Protein AF-A0A164GS88-F1 (afdb_monomer)

Organism: NCBI:txid35525

Structure (mmCIF, N/CA/C/O backbone):
data_AF-A0A164GS88-F1
#
_entry.id   AF-A0A164GS88-F1
#
loop_
_atom_site.group_PDB
_atom_site.id
_atom_site.type_symbol
_atom_site.label_atom_id
_atom_site.label_alt_id
_atom_site.label_comp_id
_atom_site.label_asym_id
_atom_site.label_entity_id
_atom_site.label_seq_id
_atom_site.pdbx_PDB_ins_code
_atom_site.Cartn_x
_atom_site.Cartn_y
_atom_site.Cartn_z
_atom_site.occupancy
_atom_site.B_iso_or_equiv
_atom_site.auth_seq_id
_atom_site.auth_comp_id
_atom_site.auth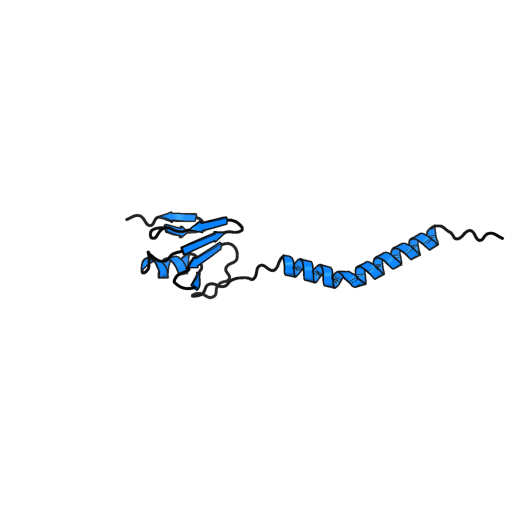_asym_id
_atom_site.auth_atom_id
_atom_site.pdbx_PDB_model_num
ATOM 1 N N . PRO A 1 1 ? -46.029 7.450 58.468 1.00 39.81 1 PRO A N 1
ATOM 2 C CA . PRO A 1 1 ? -44.741 6.725 58.409 1.00 39.81 1 PRO A CA 1
ATOM 3 C C . PRO A 1 1 ? -44.179 6.814 56.986 1.00 39.81 1 PRO A C 1
ATOM 5 O O . PRO A 1 1 ? -44.471 5.971 56.148 1.00 39.81 1 PRO A O 1
ATOM 8 N N . GLU A 1 2 ? -43.463 7.900 56.695 1.00 47.28 2 GLU A N 1
ATOM 9 C CA . GLU A 1 2 ? -42.730 8.045 55.436 1.00 47.28 2 GLU A CA 1
ATOM 10 C C . GLU A 1 2 ? -41.300 7.556 55.663 1.00 47.28 2 GLU A C 1
ATOM 12 O O . GLU A 1 2 ? -40.538 8.139 56.434 1.00 47.28 2 GLU A O 1
ATOM 17 N N . GLU A 1 3 ? -40.966 6.426 55.044 1.00 49.44 3 GLU A N 1
ATOM 18 C CA . GLU A 1 3 ? -39.612 5.883 55.031 1.00 49.44 3 GLU A CA 1
ATOM 19 C C . GLU A 1 3 ? -38.689 6.823 54.250 1.00 49.44 3 GLU A C 1
ATOM 21 O O . GLU A 1 3 ? -38.751 6.918 53.022 1.00 49.44 3 GLU A O 1
ATOM 26 N N . SER A 1 4 ? -37.784 7.493 54.960 1.00 56.34 4 SER A N 1
ATOM 27 C CA . SER A 1 4 ? -36.670 8.227 54.369 1.00 56.34 4 SER A CA 1
ATOM 28 C C . SER A 1 4 ? -35.647 7.241 53.789 1.00 56.34 4 SER A C 1
ATOM 30 O O . SER A 1 4 ? -34.631 6.901 54.398 1.00 56.34 4 SER A O 1
ATOM 32 N N . LYS A 1 5 ? -35.907 6.744 52.574 1.00 58.06 5 LYS A N 1
ATOM 33 C CA . LYS A 1 5 ? -34.922 5.966 51.812 1.00 58.06 5 LYS A CA 1
ATOM 34 C C . LYS A 1 5 ? -33.693 6.841 51.561 1.00 58.06 5 LYS A C 1
ATOM 36 O O . LYS A 1 5 ? -33.733 7.803 50.799 1.00 58.06 5 LYS A O 1
ATOM 41 N N . SER A 1 6 ? -32.604 6.533 52.265 1.00 59.12 6 SER A N 1
ATOM 42 C CA . SER A 1 6 ? -31.392 7.352 52.268 1.00 59.12 6 SER A CA 1
ATOM 43 C C . SER A 1 6 ? -30.775 7.450 50.867 1.00 59.12 6 SER A C 1
ATOM 45 O O . SER A 1 6 ? -30.586 6.438 50.185 1.00 59.12 6 SER A O 1
ATOM 47 N N . ALA A 1 7 ? -30.406 8.667 50.456 1.00 61.69 7 ALA A N 1
ATOM 48 C CA . ALA A 1 7 ? -29.792 8.970 49.158 1.00 61.69 7 ALA A CA 1
ATOM 49 C C . ALA A 1 7 ? -28.534 8.126 48.846 1.00 61.69 7 ALA A C 1
ATOM 51 O O . ALA A 1 7 ? -28.223 7.873 47.685 1.00 61.69 7 ALA A O 1
ATOM 52 N N . LYS A 1 8 ? -27.837 7.627 49.881 1.00 62.62 8 LYS A N 1
ATOM 53 C CA . LYS A 1 8 ? -26.716 6.682 49.742 1.00 62.62 8 LYS A CA 1
ATOM 54 C C . LYS A 1 8 ? -27.136 5.350 49.115 1.00 62.62 8 LYS A C 1
ATOM 56 O O . LYS A 1 8 ? -26.415 4.847 48.261 1.00 62.62 8 LYS A O 1
ATOM 61 N N . SER A 1 9 ? -28.286 4.795 49.509 1.00 66.12 9 SER A N 1
ATOM 62 C CA . SER A 1 9 ? -28.768 3.508 48.980 1.00 66.12 9 SER A CA 1
ATOM 63 C C . SER A 1 9 ? -29.086 3.583 47.485 1.00 66.12 9 SER A C 1
ATOM 65 O O . SER A 1 9 ? -28.772 2.662 46.731 1.00 66.12 9 SER A O 1
ATOM 67 N N . ASP A 1 10 ? -29.620 4.721 47.042 1.00 81.75 10 ASP A N 1
ATOM 68 C CA . ASP A 1 10 ? -29.963 4.944 45.642 1.00 81.75 10 ASP A CA 1
ATOM 69 C C . ASP A 1 10 ? -28.703 5.177 44.790 1.00 81.75 10 ASP A C 1
ATOM 71 O O . ASP A 1 10 ? -28.628 4.723 43.650 1.00 81.75 10 ASP A O 1
ATOM 75 N N . TRP A 1 11 ? -27.657 5.783 45.366 1.00 82.50 11 TRP A N 1
ATOM 76 C CA . TRP A 1 11 ? -26.368 5.951 44.691 1.00 82.50 11 TRP A CA 1
ATOM 77 C C . TRP A 1 11 ? -25.610 4.634 44.509 1.00 82.50 11 TRP A C 1
ATOM 79 O O . TRP A 1 11 ? -25.108 4.346 43.420 1.00 82.50 11 TRP A O 1
ATOM 89 N N . THR A 1 12 ? -25.581 3.785 45.539 1.00 89.31 12 THR A N 1
ATOM 90 C CA . THR A 1 12 ? -24.980 2.446 45.441 1.00 89.31 12 THR A CA 1
ATOM 91 C C . THR A 1 12 ? -25.708 1.580 44.415 1.00 89.31 12 THR A C 1
ATOM 93 O O . THR A 1 12 ? -25.061 0.881 43.635 1.00 89.31 12 THR A O 1
ATOM 96 N N . ARG A 1 13 ? -27.045 1.658 44.361 1.00 89.69 13 ARG A N 1
ATOM 97 C CA . ARG A 1 13 ? -27.846 0.944 43.361 1.00 89.69 13 ARG A CA 1
ATOM 98 C C . ARG A 1 13 ? -27.495 1.378 41.938 1.00 89.69 13 ARG A C 1
ATOM 100 O O . ARG A 1 13 ? -27.123 0.529 41.134 1.00 89.69 13 ARG A O 1
ATOM 107 N N . ARG A 1 14 ? -27.518 2.685 41.658 1.00 88.12 14 ARG A N 1
ATOM 108 C CA . ARG A 1 14 ? -27.174 3.237 40.334 1.00 88.12 14 ARG A CA 1
ATOM 109 C C . ARG A 1 14 ? -25.753 2.879 39.905 1.00 88.12 14 ARG A C 1
ATOM 111 O O . ARG A 1 14 ? -25.521 2.537 38.753 1.00 88.12 14 ARG A O 1
ATOM 118 N N . THR A 1 15 ? -24.804 2.906 40.839 1.00 91.00 15 THR A N 1
ATOM 119 C CA . THR A 1 15 ? -23.407 2.540 40.547 1.00 91.00 15 THR A CA 1
ATOM 120 C C . THR A 1 15 ? -23.283 1.066 40.150 1.00 91.00 15 THR A C 1
ATOM 122 O O . THR A 1 15 ? -22.546 0.739 39.224 1.00 91.00 15 THR A O 1
ATOM 125 N N . ASN A 1 16 ? -24.030 0.174 40.810 1.00 92.44 16 ASN A N 1
ATOM 126 C CA . ASN A 1 16 ? -24.061 -1.246 40.452 1.00 92.44 16 ASN A CA 1
ATOM 127 C C . ASN A 1 16 ? -24.733 -1.501 39.098 1.00 92.44 16 ASN A C 1
ATOM 129 O O . ASN A 1 16 ? -24.281 -2.374 38.361 1.00 92.44 16 ASN A O 1
ATOM 133 N N . GLU A 1 17 ? -25.793 -0.759 38.773 1.00 92.19 17 GLU A N 1
ATOM 134 C CA . GLU A 1 17 ? -26.451 -0.817 37.460 1.00 92.19 17 GLU A CA 1
ATOM 135 C C . GLU A 1 17 ? -25.462 -0.417 36.352 1.00 92.19 17 GLU A C 1
ATOM 137 O O . GLU A 1 17 ? -25.211 -1.212 35.452 1.00 92.19 17 GLU A O 1
ATOM 142 N N . ILE A 1 18 ? -24.764 0.714 36.508 1.00 91.00 18 ILE A N 1
ATOM 143 C CA . ILE A 1 18 ? -23.725 1.163 35.563 1.00 91.00 18 ILE A CA 1
ATOM 144 C C . ILE A 1 18 ? -22.615 0.117 35.391 1.00 91.00 18 ILE A C 1
ATOM 146 O O . ILE A 1 18 ? -22.171 -0.140 34.274 1.00 91.00 18 ILE A O 1
ATOM 150 N N . TYR A 1 19 ? -22.150 -0.500 36.482 1.00 94.31 19 TYR A N 1
ATOM 151 C CA . TYR A 1 19 ? -21.108 -1.527 36.403 1.00 94.31 19 TYR A CA 1
ATOM 152 C C . TYR A 1 19 ? -21.564 -2.765 35.631 1.00 94.31 19 TYR A C 1
ATOM 154 O O . TYR A 1 19 ? -20.773 -3.333 34.879 1.00 94.31 19 TYR A O 1
ATOM 162 N N . LYS A 1 20 ? -22.821 -3.186 35.813 1.00 94.19 20 LYS A N 1
ATOM 163 C CA . LYS A 1 20 ? -23.402 -4.312 35.074 1.00 94.19 20 LYS A CA 1
ATOM 164 C C . LYS A 1 20 ? -23.556 -3.983 33.596 1.00 94.19 20 LYS A C 1
ATOM 166 O O . LYS A 1 20 ? -23.146 -4.794 32.771 1.00 94.19 20 LYS A O 1
ATOM 171 N N . ASP A 1 21 ? -24.068 -2.799 33.280 1.00 92.62 21 ASP A N 1
ATOM 172 C CA . ASP A 1 21 ? -24.242 -2.348 31.900 1.00 92.62 21 ASP A CA 1
ATOM 173 C C . ASP A 1 21 ? -22.890 -2.257 31.188 1.00 92.62 21 ASP A C 1
ATOM 175 O O . ASP A 1 21 ? -22.719 -2.794 30.095 1.00 92.62 21 ASP A O 1
ATOM 179 N N . TRP A 1 22 ? -21.883 -1.666 31.841 1.00 92.62 22 TRP A N 1
ATOM 180 C CA . TRP A 1 22 ? -20.530 -1.606 31.296 1.00 92.62 22 TRP A CA 1
ATOM 181 C C . TRP A 1 22 ? -19.918 -2.997 31.118 1.00 92.62 22 TRP A C 1
ATOM 183 O O . TRP A 1 22 ? -19.340 -3.277 30.073 1.00 92.62 22 TRP A O 1
ATOM 193 N N . ALA A 1 23 ? -20.056 -3.890 32.102 1.00 94.12 23 ALA A N 1
ATOM 194 C CA . ALA A 1 23 ? -19.554 -5.258 31.994 1.00 94.12 23 ALA A CA 1
ATOM 195 C C . ALA A 1 23 ? -20.210 -6.033 30.838 1.00 94.12 23 ALA A C 1
ATOM 197 O O . ALA A 1 23 ? -19.529 -6.839 30.207 1.00 94.12 23 ALA A O 1
ATOM 198 N N . ALA A 1 24 ? -21.485 -5.762 30.541 1.00 94.31 24 ALA A N 1
ATOM 199 C CA . ALA A 1 24 ? -22.211 -6.386 29.440 1.00 94.31 24 ALA A CA 1
ATOM 200 C C . AL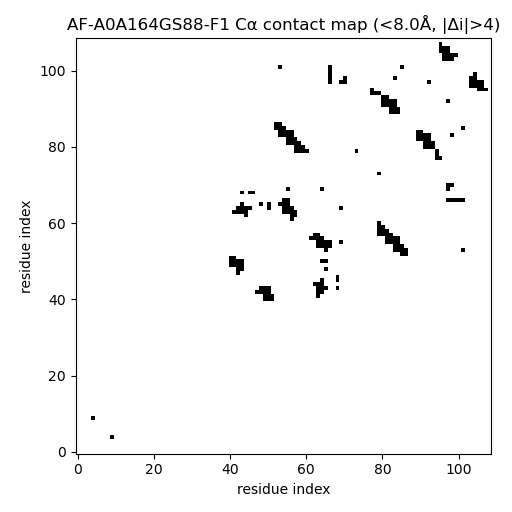A A 1 24 ? -21.714 -5.927 28.058 1.00 94.31 24 ALA A C 1
ATOM 202 O O . ALA A 1 24 ? -21.677 -6.740 27.144 1.00 94.31 24 ALA A O 1
ATOM 203 N N . VAL A 1 25 ? -21.299 -4.661 27.905 1.00 94.81 25 VAL A N 1
ATOM 204 C CA . VAL A 1 25 ? -20.904 -4.091 26.595 1.00 94.81 25 VAL A CA 1
ATOM 205 C C . VAL A 1 25 ? -19.395 -3.962 26.388 1.00 94.81 25 VAL A C 1
ATOM 207 O O . VAL A 1 25 ? -18.940 -3.668 25.284 1.00 94.81 25 VAL A O 1
ATOM 210 N N . LYS A 1 26 ? -18.587 -4.148 27.438 1.00 94.56 26 LYS A N 1
ATOM 211 C CA . LYS A 1 26 ? -17.136 -3.910 27.399 1.00 94.56 26 LYS A CA 1
ATOM 212 C C . LYS A 1 26 ? -16.428 -4.741 26.330 1.00 94.56 26 LYS A C 1
ATOM 214 O O . LYS A 1 26 ? -15.521 -4.220 25.684 1.00 94.56 26 LYS A O 1
ATOM 219 N N . GLN A 1 27 ? -16.799 -6.012 26.179 1.00 93.38 27 GLN A N 1
ATOM 220 C CA . GLN A 1 27 ? -16.169 -6.906 25.205 1.00 93.38 27 GLN A CA 1
ATOM 221 C C . GLN A 1 27 ? -16.488 -6.456 23.777 1.00 93.38 27 GLN A C 1
ATOM 223 O O . GLN A 1 27 ? -15.565 -6.216 23.005 1.00 93.38 27 GLN A O 1
ATOM 228 N N . ASP A 1 28 ? -17.767 -6.226 23.477 1.00 93.62 28 ASP A N 1
ATOM 229 C CA . ASP A 1 28 ? -18.230 -5.750 22.169 1.00 93.62 28 ASP A CA 1
ATOM 230 C C . ASP A 1 28 ? -17.596 -4.407 21.800 1.00 93.62 28 ASP A C 1
ATOM 232 O O . ASP A 1 28 ? -17.159 -4.200 20.669 1.00 93.62 28 ASP A O 1
ATOM 236 N N . PHE A 1 29 ? -17.485 -3.492 22.767 1.00 90.62 29 PHE A N 1
ATOM 237 C CA . PHE A 1 29 ? -16.797 -2.220 22.572 1.00 90.62 29 PHE A CA 1
ATOM 238 C C . PHE A 1 29 ? -15.312 -2.421 22.249 1.00 90.62 29 PHE A C 1
ATOM 240 O O . PHE A 1 29 ? -14.782 -1.761 21.355 1.00 90.62 29 PHE A O 1
ATOM 247 N N . LEU A 1 30 ? -14.630 -3.322 22.964 1.00 89.94 30 LEU A N 1
ATOM 248 C CA . LEU A 1 30 ? -13.215 -3.609 22.740 1.00 89.94 30 LEU A CA 1
ATOM 249 C C . LEU A 1 30 ? -12.991 -4.254 21.369 1.00 89.94 30 LEU A C 1
ATOM 251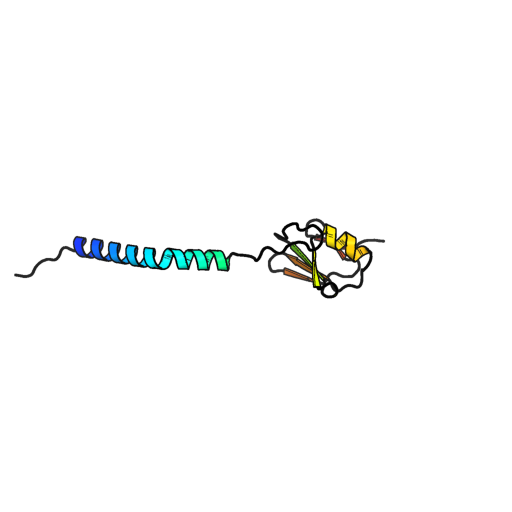 O O . LEU A 1 30 ? -12.070 -3.860 20.660 1.00 89.94 30 LEU A O 1
ATOM 255 N N . GLU A 1 31 ? -13.842 -5.199 20.978 1.00 88.31 31 GLU A N 1
ATOM 256 C CA . GLU A 1 31 ? -13.807 -5.833 19.662 1.00 88.31 31 GLU A CA 1
ATOM 257 C C . GLU A 1 31 ? -14.087 -4.823 18.557 1.00 88.31 31 GLU A C 1
ATOM 259 O O . GLU A 1 31 ? -13.281 -4.699 17.642 1.00 88.31 31 GLU A O 1
ATOM 264 N N . ALA A 1 32 ? -15.141 -4.014 18.677 1.00 85.94 32 ALA A N 1
ATOM 265 C CA . ALA A 1 32 ? -15.437 -2.954 17.719 1.00 85.94 32 ALA A CA 1
ATOM 266 C C . ALA A 1 32 ? -14.278 -1.952 17.604 1.00 85.94 32 ALA A C 1
ATOM 268 O O . ALA A 1 32 ? -13.896 -1.562 16.499 1.00 85.94 32 ALA A O 1
ATOM 269 N N . PHE A 1 33 ? -13.668 -1.565 18.728 1.00 84.31 33 PHE A N 1
ATOM 270 C CA . PHE A 1 33 ? -12.504 -0.686 18.739 1.00 84.31 33 PHE A CA 1
ATOM 271 C C . PHE A 1 33 ? -11.305 -1.334 18.039 1.00 84.31 33 PHE A C 1
ATOM 273 O O . PHE A 1 33 ? -10.720 -0.721 17.147 1.00 84.31 33 PHE A O 1
ATOM 280 N N . VAL A 1 34 ? -10.957 -2.574 18.384 1.00 80.38 34 VAL A N 1
ATOM 281 C CA . VAL A 1 34 ? -9.839 -3.299 17.765 1.00 80.38 34 VAL A CA 1
ATOM 282 C C . VAL A 1 34 ? -10.096 -3.530 16.278 1.00 80.38 34 VAL A C 1
ATOM 284 O O . VAL A 1 34 ? -9.210 -3.246 15.481 1.00 80.38 34 VAL A O 1
ATOM 287 N N . SER A 1 35 ? -11.296 -3.943 15.875 1.00 75.81 35 SER A N 1
ATOM 288 C CA . SER A 1 35 ? -11.684 -4.114 14.470 1.00 75.81 35 SER A CA 1
ATOM 289 C C . SER A 1 35 ? -11.680 -2.794 13.696 1.00 75.81 35 SER A C 1
ATOM 291 O O . SER A 1 35 ? -11.252 -2.758 12.546 1.00 75.81 35 SER A O 1
ATOM 293 N N . SER A 1 36 ? -12.070 -1.677 14.320 1.00 71.12 36 SER A N 1
ATOM 294 C CA . SER A 1 36 ? -11.955 -0.344 13.703 1.00 71.12 36 SER A CA 1
ATOM 295 C C . SER A 1 36 ? -10.500 0.090 13.489 1.00 71.12 36 SER A C 1
ATOM 297 O O . SER A 1 36 ? -10.214 0.946 12.651 1.00 71.12 36 SER A O 1
ATOM 299 N N . LYS A 1 37 ? -9.570 -0.488 14.260 1.00 65.00 37 LYS A N 1
ATOM 300 C CA . LYS A 1 37 ? -8.132 -0.204 14.221 1.00 65.00 37 LYS A CA 1
ATOM 301 C C . LYS A 1 37 ? -7.323 -1.295 13.535 1.00 65.00 37 LYS A C 1
ATOM 303 O O . LYS A 1 37 ? -6.135 -1.078 13.297 1.00 65.00 37 LYS A O 1
ATOM 308 N N . SER A 1 38 ? -7.921 -2.439 13.205 1.00 56.22 38 SER A N 1
ATOM 309 C CA . SER A 1 38 ? -7.260 -3.497 12.458 1.00 56.22 38 SER A CA 1
ATOM 310 C C . SER A 1 38 ? -7.132 -3.032 11.016 1.00 56.22 38 SER A C 1
ATOM 312 O O . SER A 1 38 ? -7.937 -3.361 10.146 1.00 56.22 38 SER A O 1
ATOM 314 N N . PHE A 1 39 ? -6.095 -2.238 10.761 1.00 56.50 39 PHE A N 1
ATOM 315 C CA . PHE A 1 39 ? -5.480 -2.175 9.452 1.00 56.50 39 PHE A CA 1
ATOM 316 C C . PHE A 1 39 ? -5.213 -3.625 9.060 1.00 56.50 39 PHE A C 1
ATOM 318 O O . PHE A 1 39 ? -4.426 -4.300 9.721 1.00 56.50 39 PHE A O 1
ATOM 325 N N . ALA A 1 40 ? -5.913 -4.138 8.049 1.00 63.25 40 ALA A N 1
ATOM 326 C CA . ALA A 1 40 ? -5.570 -5.426 7.475 1.00 63.25 40 ALA A CA 1
ATOM 327 C C . ALA A 1 40 ? -4.118 -5.317 6.998 1.00 63.25 40 ALA A C 1
ATOM 329 O O . ALA A 1 40 ? -3.850 -4.703 5.959 1.00 63.25 40 ALA A O 1
ATOM 330 N N . THR A 1 41 ? -3.181 -5.826 7.803 1.00 69.69 41 THR A N 1
ATOM 331 C CA . THR A 1 41 ? -1.754 -5.808 7.498 1.00 69.69 41 THR A CA 1
ATOM 332 C C . THR A 1 41 ? -1.594 -6.470 6.142 1.00 69.69 41 THR A C 1
ATOM 334 O O . THR A 1 41 ? -1.811 -7.672 5.991 1.00 69.69 41 THR A O 1
ATOM 337 N N . SER A 1 42 ? -1.305 -5.662 5.126 1.00 83.06 42 SER A N 1
ATOM 338 C CA . SER A 1 42 ? -1.019 -6.172 3.793 1.00 83.06 42 SER A CA 1
ATOM 339 C C . SER A 1 42 ? 0.408 -6.712 3.792 1.00 83.06 42 SER A C 1
ATOM 341 O O . SER A 1 42 ? 1.256 -6.238 4.544 1.00 83.06 42 SER A O 1
ATOM 343 N N . TRP A 1 43 ? 0.684 -7.699 2.950 1.00 91.38 43 TRP A N 1
ATOM 344 C CA . TRP A 1 43 ? 1.991 -8.347 2.873 1.00 91.38 43 TRP A CA 1
ATOM 345 C C . TRP A 1 43 ? 2.600 -8.119 1.496 1.00 91.38 43 TRP A C 1
ATOM 347 O O . TRP A 1 43 ? 1.879 -8.054 0.498 1.00 91.38 43 TRP A O 1
ATOM 357 N N . CYS A 1 44 ? 3.921 -7.967 1.439 1.00 95.31 44 CYS A N 1
ATOM 358 C CA . CYS A 1 44 ? 4.633 -7.877 0.172 1.00 95.31 44 CYS A CA 1
ATOM 359 C C . CYS A 1 44 ? 4.521 -9.209 -0.580 1.00 95.31 44 CYS A C 1
ATOM 361 O O . CYS A 1 44 ? 4.842 -10.255 -0.017 1.00 95.31 44 CYS A O 1
ATOM 363 N N . ALA A 1 45 ? 4.120 -9.163 -1.851 1.00 95.31 45 ALA A N 1
ATOM 364 C CA . ALA A 1 45 ? 3.932 -10.354 -2.676 1.00 95.31 45 ALA A CA 1
ATOM 365 C C . ALA A 1 45 ? 5.214 -11.189 -2.853 1.00 95.31 45 ALA A C 1
ATOM 367 O O . ALA A 1 45 ? 5.122 -12.408 -2.961 1.00 95.31 45 ALA A O 1
ATOM 368 N N . ASP A 1 46 ? 6.394 -10.555 -2.864 1.00 96.12 46 ASP A N 1
ATOM 369 C CA . ASP A 1 46 ? 7.648 -11.258 -3.170 1.00 96.12 46 ASP A CA 1
ATOM 370 C C . ASP A 1 46 ? 8.448 -11.624 -1.910 1.00 96.12 46 ASP A C 1
ATOM 372 O O . ASP A 1 46 ? 8.917 -12.750 -1.788 1.00 96.12 46 ASP A O 1
ATOM 376 N N . CYS A 1 47 ? 8.607 -10.700 -0.953 1.00 95.81 47 CYS A N 1
ATOM 377 C CA . CYS A 1 47 ? 9.413 -10.954 0.251 1.00 95.81 47 CYS A CA 1
ATOM 378 C C . CYS A 1 47 ? 8.603 -11.349 1.490 1.00 95.81 47 CYS A C 1
ATOM 380 O O . CYS A 1 47 ? 9.202 -11.607 2.531 1.00 95.81 47 CYS A O 1
ATOM 382 N N . GLN A 1 48 ? 7.267 -11.348 1.406 1.00 94.06 48 GLN A N 1
ATOM 383 C CA . GLN A 1 48 ? 6.360 -11.667 2.518 1.00 94.06 48 GLN A CA 1
ATOM 384 C C . GLN A 1 48 ? 6.615 -10.843 3.793 1.00 94.06 48 GLN A C 1
ATOM 386 O O . GLN A 1 48 ? 6.230 -11.239 4.887 1.00 94.06 48 GLN A O 1
ATOM 391 N N . ALA A 1 49 ? 7.247 -9.673 3.668 1.00 91.81 49 ALA A N 1
ATOM 392 C CA . ALA A 1 49 ? 7.372 -8.725 4.765 1.00 91.81 49 ALA A CA 1
ATOM 393 C C . ALA A 1 49 ? 6.062 -7.928 4.931 1.00 91.81 49 ALA A C 1
ATOM 395 O O . ALA A 1 49 ? 5.394 -7.633 3.929 1.00 91.81 49 ALA A O 1
ATOM 396 N N . PRO A 1 50 ? 5.691 -7.549 6.166 1.00 90.50 50 PRO A N 1
ATOM 397 C CA . PRO A 1 50 ? 4.495 -6.753 6.417 1.00 90.50 50 PRO A CA 1
ATOM 398 C C . PRO A 1 50 ? 4.634 -5.331 5.847 1.00 90.50 50 PRO A C 1
ATOM 400 O O . PRO A 1 50 ? 5.660 -4.668 6.007 1.00 90.50 50 PRO A O 1
ATOM 403 N N . LEU A 1 51 ? 3.574 -4.84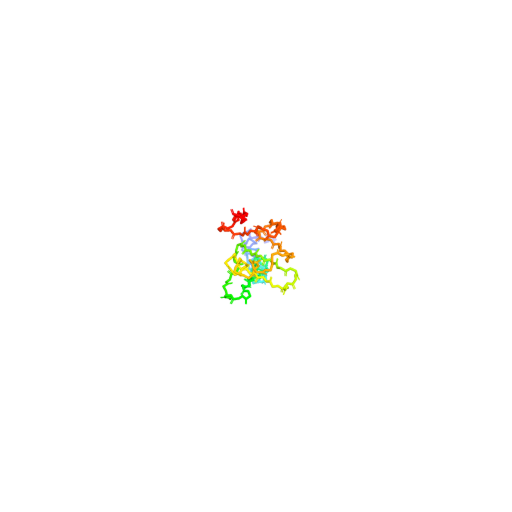5 5.201 1.00 89.75 51 LEU A N 1
ATOM 404 C CA . LEU A 1 51 ? 3.458 -3.506 4.620 1.00 89.75 51 LEU A CA 1
ATOM 405 C C . LEU A 1 51 ? 2.784 -2.574 5.633 1.00 89.75 51 LEU A C 1
ATOM 407 O O . LEU A 1 51 ? 1.568 -2.397 5.622 1.00 89.75 51 LEU A O 1
ATOM 411 N N . LEU A 1 52 ? 3.580 -2.036 6.560 1.00 79.44 52 LEU A N 1
ATOM 412 C CA . LEU A 1 52 ? 3.067 -1.351 7.754 1.00 79.44 52 LEU A CA 1
ATOM 413 C C . LEU A 1 52 ? 2.690 0.120 7.535 1.00 79.44 52 LEU A C 1
ATOM 415 O O . LEU A 1 52 ? 1.741 0.598 8.146 1.00 79.44 52 LEU A O 1
ATOM 419 N N . GLN A 1 53 ? 3.445 0.854 6.714 1.00 81.00 53 GLN A N 1
ATOM 420 C CA . GLN A 1 53 ? 3.266 2.309 6.558 1.00 81.00 53 GLN A CA 1
ATOM 421 C C . GLN A 1 53 ? 3.076 2.739 5.111 1.00 81.00 53 GLN A C 1
ATOM 423 O O . GLN A 1 53 ? 2.315 3.669 4.840 1.00 81.00 53 GLN A O 1
ATOM 428 N N . CYS A 1 54 ? 3.738 2.050 4.187 1.00 89.25 54 CYS A N 1
ATOM 429 C CA . CYS A 1 54 ? 3.663 2.360 2.778 1.00 89.25 54 CYS A CA 1
ATOM 430 C C . CYS A 1 54 ? 3.781 1.100 1.919 1.00 89.25 54 CYS A C 1
ATOM 432 O O . CYS A 1 54 ? 4.367 0.091 2.328 1.00 89.25 54 CYS A O 1
ATOM 434 N N . TYR A 1 55 ? 3.180 1.149 0.735 1.00 93.50 55 TYR A N 1
ATOM 435 C CA . TYR A 1 55 ? 3.263 0.081 -0.255 1.00 93.50 55 TYR A CA 1
ATOM 436 C C . TYR A 1 55 ? 3.002 0.603 -1.661 1.00 93.50 55 TYR A C 1
ATOM 438 O O . TYR A 1 55 ? 2.428 1.674 -1.852 1.00 93.50 55 TYR A O 1
ATOM 446 N N . ILE A 1 56 ? 3.409 -0.185 -2.652 1.00 95.56 56 ILE A N 1
ATOM 447 C CA . ILE A 1 56 ? 3.111 0.061 -4.055 1.00 95.56 56 ILE A CA 1
ATOM 448 C C . ILE A 1 56 ? 2.130 -1.013 -4.514 1.00 95.56 56 ILE A C 1
ATOM 450 O O . ILE A 1 56 ? 2.399 -2.205 -4.362 1.00 95.56 56 ILE A O 1
ATOM 454 N N . SER A 1 57 ? 0.985 -0.598 -5.049 1.00 95.50 57 SER A N 1
ATOM 455 C CA . SER A 1 57 ? 0.066 -1.471 -5.779 1.00 95.50 57 SER A CA 1
ATOM 456 C C . SER A 1 57 ? 0.331 -1.328 -7.268 1.00 95.50 57 SER A C 1
ATOM 458 O O . SER A 1 57 ? 0.504 -0.214 -7.759 1.00 95.50 57 SER A O 1
ATOM 460 N N . CYS A 1 58 ? 0.349 -2.441 -7.991 1.00 96.69 58 CYS A N 1
ATOM 461 C CA . CYS A 1 58 ? 0.414 -2.430 -9.444 1.00 96.69 58 CYS A CA 1
ATOM 462 C C . CYS A 1 58 ? -0.859 -3.037 -10.029 1.00 96.69 58 CYS A C 1
ATOM 464 O O . CYS A 1 58 ? -1.151 -4.208 -9.776 1.00 96.69 58 CYS A O 1
ATOM 466 N N . ASP A 1 59 ? -1.569 -2.270 -10.853 1.00 94.75 59 ASP A N 1
ATOM 467 C CA . ASP A 1 59 ? -2.846 -2.687 -11.442 1.00 94.75 59 ASP A CA 1
ATOM 468 C C . ASP A 1 59 ? -2.661 -3.799 -12.479 1.00 94.75 59 ASP A C 1
ATOM 470 O O . ASP A 1 59 ? -3.463 -4.731 -12.557 1.00 94.75 59 ASP A O 1
ATOM 474 N N . ASN A 1 60 ? -1.556 -3.754 -13.229 1.00 96.00 60 ASN A N 1
ATOM 475 C CA . ASN A 1 60 ? -1.206 -4.792 -14.197 1.00 96.00 60 ASN A CA 1
ATOM 476 C C . ASN A 1 60 ? -0.871 -6.122 -13.507 1.00 96.00 60 ASN A C 1
ATOM 478 O O . ASN A 1 60 ? -1.322 -7.175 -13.949 1.00 96.00 60 ASN A O 1
ATOM 482 N N . CYS A 1 61 ? -0.097 -6.088 -12.417 1.00 94.81 61 CYS A N 1
ATOM 483 C CA . CYS A 1 61 ? 0.282 -7.296 -11.682 1.00 94.81 61 CYS A CA 1
ATOM 484 C C . CYS A 1 61 ? -0.804 -7.785 -10.722 1.00 94.81 61 CYS A C 1
ATOM 486 O O . CYS A 1 61 ? -0.774 -8.949 -10.337 1.00 94.81 61 CYS A O 1
ATOM 488 N N . ARG A 1 62 ? -1.713 -6.901 -10.293 1.00 94.44 62 ARG A N 1
ATOM 489 C CA . ARG A 1 62 ? -2.663 -7.128 -9.191 1.00 94.44 62 ARG A CA 1
ATOM 490 C C . ARG A 1 62 ? -1.975 -7.543 -7.885 1.00 94.44 62 ARG A C 1
ATOM 492 O O . ARG A 1 62 ? -2.488 -8.368 -7.136 1.00 94.44 62 ARG A O 1
ATOM 499 N N . MET A 1 63 ? -0.798 -6.973 -7.623 1.00 94.50 63 MET A N 1
ATOM 500 C CA . MET A 1 63 ? 0.050 -7.305 -6.473 1.00 94.50 63 MET A CA 1
ATOM 501 C C . MET A 1 63 ? 0.465 -6.049 -5.710 1.00 94.50 63 MET A C 1
ATOM 503 O O . MET A 1 63 ? 0.666 -4.990 -6.310 1.00 94.50 63 MET A O 1
ATOM 507 N N . LYS A 1 64 ? 0.652 -6.201 -4.392 1.00 95.00 64 LYS A N 1
ATOM 508 C CA . LYS A 1 64 ? 1.223 -5.180 -3.505 1.00 95.00 64 LYS A CA 1
ATOM 509 C C . LYS A 1 64 ? 2.672 -5.522 -3.169 1.00 95.00 64 LYS A C 1
ATOM 511 O O . LYS A 1 64 ? 2.979 -6.668 -2.841 1.00 95.00 64 LYS A O 1
ATOM 516 N N . ARG A 1 65 ? 3.561 -4.534 -3.223 1.00 95.50 65 ARG A N 1
ATOM 517 C CA . ARG A 1 65 ? 4.999 -4.699 -2.979 1.00 95.50 65 ARG A CA 1
ATOM 518 C C . ARG A 1 65 ? 5.543 -3.626 -2.048 1.00 95.50 65 ARG A C 1
ATOM 520 O O . ARG A 1 65 ? 5.014 -2.516 -1.982 1.00 95.50 65 ARG A O 1
ATOM 527 N N . CYS A 1 66 ? 6.617 -3.964 -1.341 1.00 95.06 66 CYS A N 1
ATOM 528 C CA . CYS A 1 66 ? 7.459 -2.969 -0.685 1.00 95.06 66 CYS A CA 1
ATOM 529 C C . CYS A 1 66 ? 8.331 -2.244 -1.723 1.00 95.06 66 CYS A C 1
ATOM 531 O O . CYS A 1 66 ? 8.475 -2.713 -2.852 1.00 95.06 66 CYS A O 1
ATOM 533 N N . GLU A 1 67 ? 8.954 -1.135 -1.322 1.00 94.00 67 GLU A N 1
ATOM 534 C CA . GLU A 1 67 ? 9.805 -0.307 -2.192 1.00 94.00 67 GLU A CA 1
ATOM 535 C C . GLU A 1 67 ? 10.886 -1.117 -2.938 1.00 94.00 67 GLU A C 1
ATOM 537 O O . GLU A 1 67 ? 11.038 -0.989 -4.151 1.00 94.00 67 GLU A O 1
ATOM 542 N N . LYS A 1 68 ? 11.576 -2.027 -2.236 1.00 94.56 68 LYS A N 1
ATOM 543 C CA . LYS A 1 68 ? 12.700 -2.801 -2.786 1.00 94.56 68 LYS A CA 1
ATOM 544 C C . LYS A 1 68 ? 12.232 -3.794 -3.841 1.00 94.56 68 LYS A C 1
ATOM 546 O O . LYS A 1 68 ? 12.842 -3.919 -4.900 1.00 94.56 68 LYS A O 1
ATOM 551 N N . CYS A 1 69 ? 11.144 -4.500 -3.545 1.00 95.81 69 CYS A N 1
ATOM 552 C CA . CYS A 1 69 ? 10.578 -5.496 -4.445 1.00 95.81 69 CYS A CA 1
ATOM 553 C C . CYS A 1 69 ? 9.908 -4.841 -5.658 1.00 95.81 69 CYS A C 1
ATOM 555 O O . CYS A 1 69 ? 10.065 -5.332 -6.774 1.00 95.81 69 CYS A O 1
ATOM 557 N N . ASP A 1 70 ? 9.221 -3.708 -5.463 1.00 95.31 70 ASP A N 1
ATOM 558 C CA . ASP A 1 70 ? 8.672 -2.912 -6.562 1.00 95.31 70 ASP A CA 1
ATOM 559 C C . ASP A 1 70 ? 9.774 -2.460 -7.520 1.00 95.31 70 ASP A C 1
ATOM 561 O O . ASP A 1 70 ? 9.679 -2.701 -8.721 1.00 95.31 70 ASP A O 1
ATOM 565 N N . GLN A 1 71 ? 10.851 -1.879 -6.985 1.00 94.19 71 GLN A N 1
ATOM 566 C CA . GLN A 1 71 ? 11.965 -1.399 -7.792 1.00 94.19 71 GLN A CA 1
ATOM 567 C C . GLN A 1 71 ? 12.660 -2.531 -8.553 1.00 94.19 71 GLN A C 1
ATOM 569 O O . GLN A 1 71 ? 12.920 -2.390 -9.746 1.00 94.19 71 GLN A O 1
ATOM 574 N N . ALA A 1 72 ? 12.929 -3.664 -7.899 1.00 94.25 72 ALA A N 1
ATOM 575 C CA . ALA A 1 72 ? 13.566 -4.810 -8.545 1.00 94.25 72 ALA A CA 1
ATOM 576 C C . ALA A 1 72 ? 12.736 -5.354 -9.722 1.00 94.25 72 ALA A C 1
ATOM 578 O O . ALA A 1 72 ? 13.295 -5.682 -10.767 1.00 94.25 72 ALA A O 1
ATOM 579 N N . PHE A 1 73 ? 11.409 -5.417 -9.575 1.00 94.56 73 PHE A N 1
ATOM 580 C CA . PHE A 1 73 ? 10.518 -5.968 -10.595 1.00 94.56 73 PHE A CA 1
ATOM 581 C C . PHE A 1 73 ? 10.184 -4.961 -11.708 1.00 94.56 73 PHE A C 1
ATOM 583 O O . PHE A 1 73 ? 10.275 -5.278 -12.899 1.00 94.56 73 PHE A O 1
ATOM 590 N N . HIS A 1 74 ? 9.805 -3.735 -11.341 1.00 94.56 74 HIS A N 1
ATOM 591 C CA . HIS A 1 74 ? 9.307 -2.730 -12.283 1.00 94.56 74 HIS A CA 1
ATOM 592 C C . HIS A 1 74 ? 10.405 -1.927 -12.973 1.00 94.56 74 HIS A C 1
ATOM 594 O O . HIS A 1 74 ? 10.123 -1.270 -13.969 1.00 94.56 74 HIS A O 1
ATOM 600 N N . LYS A 1 75 ? 11.672 -2.068 -12.567 1.00 91.75 75 LYS A N 1
ATOM 601 C CA . LYS A 1 75 ? 12.795 -1.617 -13.400 1.00 91.75 75 LYS A CA 1
ATOM 602 C C . LYS A 1 75 ? 12.820 -2.318 -14.766 1.00 91.75 75 LYS A C 1
ATOM 604 O O . LYS A 1 75 ? 13.201 -1.700 -15.754 1.00 91.75 75 LYS A O 1
ATOM 609 N N . CYS A 1 76 ? 12.373 -3.574 -14.835 1.00 91.69 76 CYS A N 1
ATOM 610 C CA . CYS A 1 76 ? 12.241 -4.329 -16.087 1.00 91.69 76 CYS A CA 1
ATOM 611 C C . CYS A 1 76 ? 10.861 -4.170 -16.752 1.00 91.69 76 CYS A C 1
ATOM 613 O O . CYS A 1 76 ? 10.695 -4.551 -17.907 1.00 91.69 76 CYS A O 1
ATOM 615 N N . HIS A 1 77 ? 9.880 -3.604 -16.041 1.00 91.62 77 HIS A N 1
ATOM 616 C CA . HIS A 1 77 ? 8.494 -3.437 -16.496 1.00 91.62 77 HIS A CA 1
ATOM 617 C C . HIS A 1 77 ? 7.995 -2.010 -16.197 1.00 91.62 77 HIS A C 1
ATOM 619 O O . HIS A 1 77 ? 7.056 -1.830 -15.416 1.00 91.62 77 HIS A O 1
ATOM 625 N N . PRO A 1 78 ? 8.631 -0.974 -16.774 1.00 90.31 78 PRO A N 1
ATOM 626 C CA . PRO A 1 78 ? 8.441 0.407 -16.329 1.00 90.31 78 PRO A CA 1
ATOM 627 C C . PRO A 1 78 ? 7.046 0.955 -16.662 1.00 90.31 78 PRO A C 1
ATOM 629 O O . PRO A 1 78 ? 6.535 1.815 -15.956 1.00 90.31 78 PRO A O 1
ATOM 632 N N . PHE A 1 79 ? 6.382 0.430 -17.693 1.00 93.25 79 PHE A N 1
ATOM 633 C CA . PHE A 1 79 ? 5.082 0.930 -18.159 1.00 93.25 79 PHE A CA 1
ATOM 634 C C . PHE A 1 79 ? 3.872 0.362 -17.410 1.00 93.25 79 PHE A C 1
ATOM 636 O O . PHE A 1 79 ? 2.734 0.576 -17.822 1.00 93.25 79 PHE A O 1
ATOM 643 N N . HIS A 1 80 ? 4.090 -0.378 -16.324 1.00 95.50 80 HIS A N 1
ATOM 644 C CA . HIS A 1 80 ? 2.995 -0.795 -15.461 1.00 95.50 80 HIS A CA 1
ATOM 645 C C . HIS A 1 80 ? 2.420 0.397 -14.692 1.00 95.50 80 HIS A C 1
ATOM 647 O O . HIS A 1 80 ? 3.161 1.222 -14.153 1.00 95.50 80 HIS A O 1
ATOM 653 N N . LEU A 1 81 ? 1.091 0.447 -14.586 1.00 95.56 81 LEU A N 1
ATOM 654 C CA . LEU A 1 81 ? 0.406 1.433 -13.766 1.00 95.56 81 LEU A CA 1
ATOM 655 C C . LEU A 1 81 ? 0.605 1.073 -12.294 1.00 95.56 81 LEU A C 1
ATOM 657 O O . LEU A 1 81 ? 0.146 0.031 -11.815 1.00 95.56 81 LEU A O 1
ATOM 661 N N . ARG A 1 82 ? 1.345 1.935 -11.599 1.00 96.75 82 ARG A N 1
ATOM 662 C CA . ARG A 1 82 ? 1.723 1.764 -10.198 1.00 96.75 82 ARG A CA 1
ATOM 663 C C . ARG A 1 82 ? 1.177 2.909 -9.370 1.00 96.75 82 ARG A C 1
ATOM 665 O O . ARG A 1 82 ? 1.290 4.072 -9.758 1.00 96.75 82 ARG A O 1
ATOM 672 N N . THR A 1 83 ? 0.662 2.583 -8.195 1.00 96.44 83 THR A N 1
ATOM 673 C CA . THR A 1 83 ? 0.177 3.553 -7.217 1.00 96.44 83 THR A CA 1
ATOM 674 C C . THR A 1 83 ? 0.894 3.331 -5.898 1.00 96.44 83 THR A C 1
ATOM 676 O O . THR A 1 83 ? 0.836 2.250 -5.313 1.00 96.44 83 THR A O 1
ATOM 679 N N . PHE A 1 84 ? 1.584 4.366 -5.436 1.00 95.38 84 PHE A N 1
ATOM 680 C CA . PHE A 1 84 ? 2.147 4.437 -4.100 1.00 95.38 84 PHE A CA 1
ATOM 681 C C . PHE A 1 84 ? 1.064 4.852 -3.108 1.00 95.38 84 PHE A C 1
ATOM 683 O O . PHE A 1 84 ? 0.334 5.810 -3.364 1.00 95.38 84 PHE A O 1
ATOM 690 N N . TYR A 1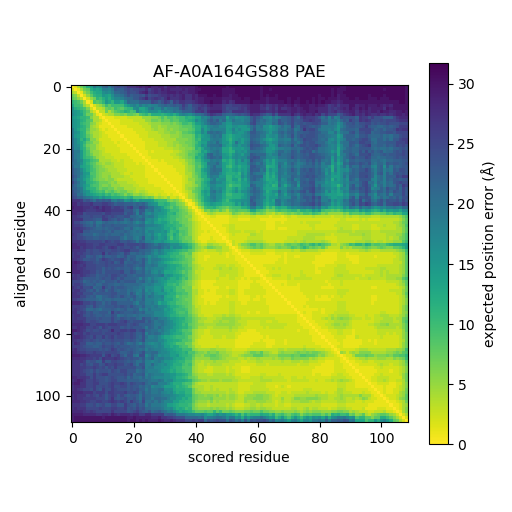 85 ? 0.992 4.150 -1.984 1.00 93.19 85 TYR A N 1
ATOM 691 C CA . TYR A 1 85 ? 0.113 4.453 -0.863 1.00 93.19 85 TYR A CA 1
ATOM 692 C C . TYR A 1 85 ? 0.952 4.693 0.386 1.00 93.19 85 TYR A C 1
ATOM 694 O O . TYR A 1 85 ? 1.787 3.860 0.741 1.00 93.19 85 TYR A O 1
ATOM 702 N N . GLU A 1 86 ? 0.679 5.794 1.075 1.00 90.06 86 GLU A N 1
ATOM 703 C CA . GLU A 1 86 ? 1.233 6.117 2.385 1.00 90.06 86 GLU A CA 1
ATOM 704 C C . GLU A 1 86 ? 0.132 6.737 3.245 1.00 90.06 86 GLU A C 1
ATOM 706 O O . GLU A 1 86 ? -0.359 7.829 2.959 1.00 90.06 86 GLU A O 1
ATOM 711 N N . LYS A 1 87 ? -0.258 6.038 4.317 1.00 83.38 87 LYS A N 1
ATOM 712 C CA . LYS A 1 87 ? -1.368 6.445 5.195 1.00 83.38 87 LYS A CA 1
ATOM 713 C C . LYS A 1 87 ? -2.648 6.738 4.388 1.00 83.38 87 LYS A C 1
ATOM 715 O O . LYS A 1 87 ? -3.234 5.815 3.834 1.00 83.38 87 LYS A O 1
ATOM 720 N N . GLU A 1 88 ? -3.070 8.001 4.327 1.00 82.31 88 GLU A N 1
ATOM 721 C CA . GLU A 1 88 ? -4.278 8.469 3.627 1.00 82.31 88 GLU A CA 1
ATOM 722 C C . GLU A 1 88 ? -3.980 9.045 2.234 1.00 82.31 88 GLU A C 1
ATOM 724 O O . GLU A 1 88 ? -4.889 9.443 1.508 1.00 82.31 88 GLU A O 1
ATOM 729 N N . ILE A 1 89 ? -2.705 9.102 1.846 1.00 87.06 89 ILE A N 1
ATOM 730 C CA . ILE A 1 89 ? -2.263 9.700 0.591 1.00 87.06 89 ILE A CA 1
ATOM 731 C C . ILE A 1 89 ? -1.962 8.585 -0.405 1.00 87.06 89 ILE A C 1
ATOM 733 O O . ILE A 1 89 ? -1.359 7.561 -0.074 1.00 87.06 89 ILE A O 1
ATOM 737 N N . SER A 1 90 ? -2.366 8.803 -1.655 1.00 93.12 90 SER A N 1
ATOM 738 C CA . SER A 1 90 ? -1.975 7.949 -2.770 1.00 93.12 90 SER A CA 1
ATOM 739 C C . SER A 1 90 ? -1.479 8.776 -3.946 1.00 93.12 90 SER A C 1
ATOM 741 O O . SER A 1 90 ? -1.892 9.920 -4.149 1.00 93.12 90 SER A O 1
ATOM 743 N N . ARG A 1 91 ? -0.555 8.200 -4.714 1.00 94.81 91 ARG A N 1
ATOM 744 C CA . ARG A 1 91 ? 0.037 8.843 -5.884 1.00 94.81 91 ARG A CA 1
ATOM 745 C C . ARG A 1 91 ? 0.361 7.815 -6.958 1.00 94.81 91 ARG A C 1
ATOM 747 O O . ARG A 1 91 ? 1.014 6.813 -6.684 1.00 94.81 91 ARG A O 1
ATOM 754 N N . ILE A 1 92 ? -0.028 8.106 -8.196 1.00 96.12 92 ILE A N 1
ATOM 755 C CA . ILE A 1 92 ? 0.413 7.340 -9.367 1.00 96.12 92 ILE A CA 1
ATOM 756 C C . ILE A 1 92 ? 1.900 7.623 -9.621 1.00 96.12 92 ILE A C 1
ATOM 758 O O . ILE A 1 92 ? 2.327 8.781 -9.633 1.00 96.12 92 ILE A O 1
ATOM 762 N N . LEU A 1 93 ? 2.683 6.563 -9.814 1.00 95.38 93 LEU A N 1
ATOM 763 C CA . LEU A 1 93 ? 4.099 6.642 -10.155 1.00 95.38 93 LEU A CA 1
ATOM 764 C C . LEU A 1 93 ? 4.272 6.641 -11.672 1.00 95.38 93 LEU A C 1
ATOM 766 O O . LEU A 1 93 ? 3.700 5.804 -12.371 1.00 95.38 93 LEU A O 1
ATOM 770 N N . LEU A 1 94 ? 5.100 7.558 -12.169 1.00 94.88 94 LEU A N 1
ATOM 771 C CA . LEU A 1 94 ? 5.572 7.517 -13.553 1.00 94.88 94 LEU A CA 1
ATOM 772 C C . LEU A 1 94 ? 6.501 6.308 -13.778 1.00 94.88 94 LEU A C 1
ATOM 774 O O . LEU A 1 94 ? 7.057 5.782 -12.808 1.00 94.88 94 LEU A O 1
ATOM 778 N N . PRO A 1 95 ? 6.715 5.876 -15.033 1.00 93.00 95 PRO A N 1
ATOM 779 C CA . PRO A 1 95 ? 7.589 4.744 -15.345 1.00 93.00 95 PRO A CA 1
ATOM 780 C C . PRO A 1 95 ? 8.995 4.852 -14.744 1.00 93.00 95 PRO A C 1
ATOM 782 O O . PRO A 1 95 ? 9.549 3.871 -14.254 1.00 93.00 95 PRO A O 1
ATOM 785 N N . GLU A 1 96 ? 9.543 6.063 -14.703 1.00 91.94 96 GLU A N 1
ATOM 786 C CA . GLU A 1 96 ? 10.873 6.355 -14.175 1.00 91.94 96 GLU A CA 1
ATOM 787 C C . GLU A 1 96 ? 10.871 6.622 -12.664 1.00 91.94 96 GLU A C 1
ATOM 789 O O . GLU A 1 96 ? 11.932 6.814 -12.076 1.00 91.94 96 GLU A O 1
ATOM 794 N N . GLN A 1 97 ? 9.709 6.667 -12.010 1.00 94.75 97 GLN A N 1
ATOM 795 C CA . GLN A 1 97 ? 9.600 6.970 -10.585 1.00 94.75 97 GLN A CA 1
ATOM 796 C C . GLN A 1 97 ? 9.606 5.704 -9.732 1.00 94.75 97 GLN A C 1
ATOM 798 O O . GLN A 1 97 ? 8.927 4.723 -10.022 1.00 94.75 97 GLN A O 1
ATOM 803 N N . PHE A 1 98 ? 10.345 5.746 -8.633 1.00 93.62 98 PHE A N 1
ATOM 804 C CA . PHE A 1 98 ? 10.395 4.698 -7.622 1.00 93.62 98 PHE A CA 1
ATOM 805 C C . PHE A 1 98 ? 10.310 5.316 -6.233 1.00 93.62 98 PHE A C 1
ATOM 807 O O . PHE A 1 98 ? 10.398 6.532 -6.078 1.00 93.62 98 PHE A O 1
ATOM 814 N N . ILE A 1 99 ? 10.117 4.473 -5.226 1.00 92.94 99 ILE A N 1
ATOM 815 C CA . ILE A 1 99 ? 10.112 4.891 -3.828 1.00 92.94 99 ILE A CA 1
ATOM 816 C C . ILE A 1 99 ? 11.443 4.505 -3.195 1.00 92.94 99 ILE A C 1
ATOM 818 O O . ILE A 1 99 ? 11.904 3.379 -3.370 1.00 92.94 99 ILE A O 1
ATOM 822 N N . LEU A 1 100 ? 12.045 5.437 -2.464 1.00 89.44 100 LEU A N 1
ATOM 823 C CA . LEU A 1 100 ? 13.21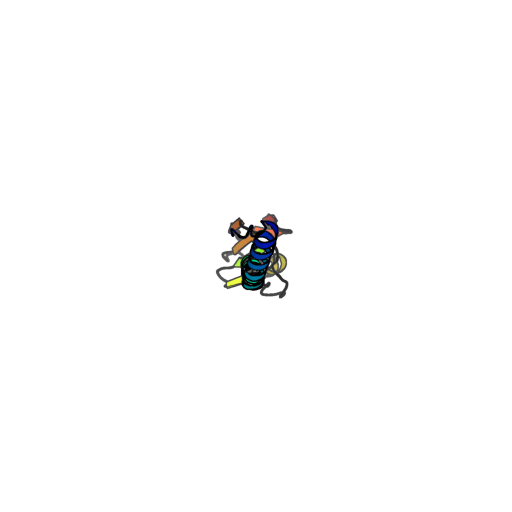4 5.195 -1.631 1.00 89.44 100 LEU A CA 1
ATOM 824 C C . LEU A 1 100 ? 12.985 5.852 -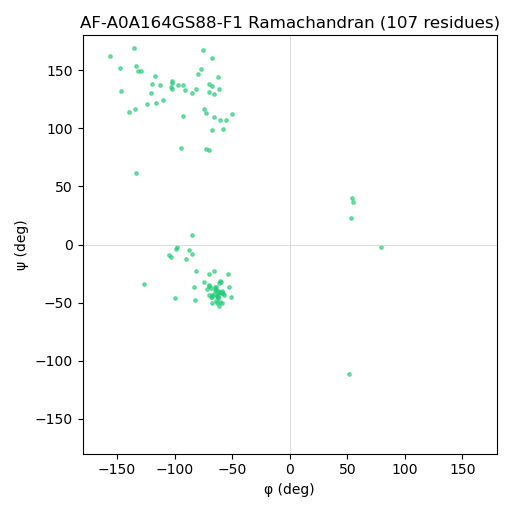0.272 1.00 89.44 100 LEU A C 1
ATOM 826 O O . LEU A 1 100 ? 12.843 7.072 -0.195 1.00 89.44 100 LEU A O 1
ATOM 830 N N . SER A 1 101 ? 12.921 5.054 0.794 1.00 88.12 101 SER A N 1
ATOM 831 C CA . SER A 1 101 ? 12.665 5.544 2.155 1.00 88.12 101 SER A CA 1
ATOM 832 C C . SER A 1 101 ? 11.384 6.389 2.243 1.00 88.12 101 SER A C 1
ATOM 834 O O . SER A 1 101 ? 11.355 7.430 2.897 1.00 88.12 101 SER A O 1
ATOM 836 N N . GLY A 1 102 ? 10.333 5.969 1.530 1.00 85.38 102 GLY A N 1
ATOM 837 C CA . GLY A 1 102 ? 9.040 6.669 1.472 1.00 85.38 102 GLY A CA 1
ATOM 838 C C . GLY A 1 102 ? 8.987 7.890 0.543 1.00 85.38 102 GLY A C 1
ATOM 839 O O . GLY A 1 102 ? 7.923 8.474 0.368 1.00 85.38 102 GLY A O 1
A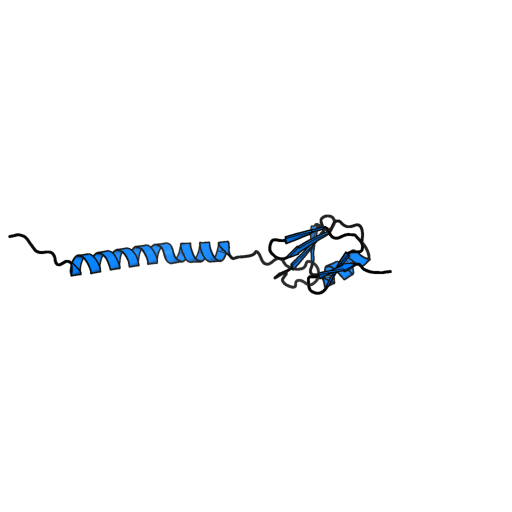TOM 840 N N . GLN A 1 103 ? 10.091 8.270 -0.102 1.00 88.00 103 GLN A N 1
ATOM 841 C CA . GLN A 1 103 ? 10.129 9.414 -1.013 1.00 88.00 103 GLN A CA 1
ATOM 842 C C . GLN A 1 103 ? 10.100 8.976 -2.474 1.00 88.00 103 GLN A C 1
ATOM 844 O O . GLN A 1 103 ? 10.751 8.005 -2.856 1.00 88.00 103 GLN A O 1
ATOM 849 N N . VAL A 1 104 ? 9.369 9.721 -3.308 1.00 91.94 104 VAL A N 1
ATOM 850 C CA . VAL A 1 104 ? 9.359 9.500 -4.759 1.00 91.94 104 VAL A CA 1
ATOM 851 C C . VAL A 1 104 ? 10.667 10.021 -5.345 1.00 91.94 104 VAL A C 1
ATOM 853 O O . VAL A 1 104 ? 10.928 11.222 -5.328 1.00 91.94 104 VAL A O 1
ATOM 856 N N . VAL A 1 105 ? 11.458 9.118 -5.909 1.00 92.00 105 VAL A N 1
ATOM 857 C CA . VAL A 1 105 ? 12.701 9.409 -6.620 1.00 92.00 105 VAL A CA 1
ATOM 858 C C . VAL A 1 105 ? 12.526 9.095 -8.101 1.00 92.00 105 VAL A C 1
ATOM 860 O O . VAL A 1 105 ? 11.939 8.078 -8.462 1.00 92.00 105 VAL A O 1
ATOM 863 N N . ALA A 1 106 ? 13.021 9.965 -8.978 1.00 88.81 106 ALA A N 1
ATOM 864 C CA . ALA A 1 106 ? 13.142 9.637 -10.393 1.00 88.81 106 ALA A CA 1
ATOM 865 C C . ALA A 1 106 ? 14.460 8.882 -10.611 1.00 88.81 106 ALA A C 1
ATOM 867 O O . ALA A 1 106 ? 15.515 9.335 -10.167 1.00 88.81 106 ALA A O 1
ATOM 868 N N . CYS A 1 107 ? 14.416 7.749 -11.306 1.00 73.25 107 CYS A N 1
ATOM 869 C CA . CYS A 1 107 ? 15.608 7.129 -11.862 1.00 73.25 107 CYS A CA 1
ATOM 870 C C . CYS A 1 107 ? 16.140 8.057 -12.962 1.00 73.25 107 CYS A C 1
ATOM 872 O O . CYS A 1 107 ? 15.617 8.085 -14.075 1.00 73.25 107 CYS A O 1
ATOM 874 N N . GLY A 1 108 ? 17.150 8.858 -12.618 1.00 66.62 108 GLY A N 1
ATOM 875 C CA . GLY A 1 108 ? 17.926 9.618 -13.591 1.00 66.62 108 GLY A CA 1
ATOM 876 C C . GLY A 1 108 ? 18.656 8.676 -14.548 1.00 66.62 108 GLY A C 1
ATOM 877 O O . GLY A 1 108 ? 19.074 7.587 -14.148 1.00 66.62 108 GLY A O 1
ATOM 878 N N . LYS A 1 109 ? 18.761 9.101 -15.809 1.00 47.69 109 LYS A N 1
ATOM 879 C CA . LYS A 1 109 ? 19.718 8.539 -16.768 1.00 47.69 109 LYS A CA 1
ATOM 880 C C . LYS A 1 109 ? 21.145 8.707 -16.262 1.00 47.69 109 LYS A C 1
ATOM 882 O O . LYS A 1 109 ? 21.413 9.770 -15.659 1.00 47.69 109 LYS A O 1
#

Secondary structure (DSSP, 8-state):
------HHHHHHHHHHHHHHHHHHHHHHHHHHHHHHH----EE-TTT--EE-SEEEEETTTTEEE-HHHHHHHHTS-TTS-EEEEETTEEEEEPTTEEEETTEEEE---

Sequence (109 aa):
PEESKSAKSDWTRRTNEIYKDWAAVKQDFLEAFVSSKSFATSWCADCQAPLLQCYISCDNCRMKRCEKCDQAFHKCHPFHLRTFYEKEISRILLPEQFILSGQVVACGK

Foldseek 3Di:
DDDPPDPVVVVVVVVVVVVVVCVVCVVVVVVVVVVVVPPVQFAAPPPRHTPDFKWKAWPVVRGIHDQVVCCVPL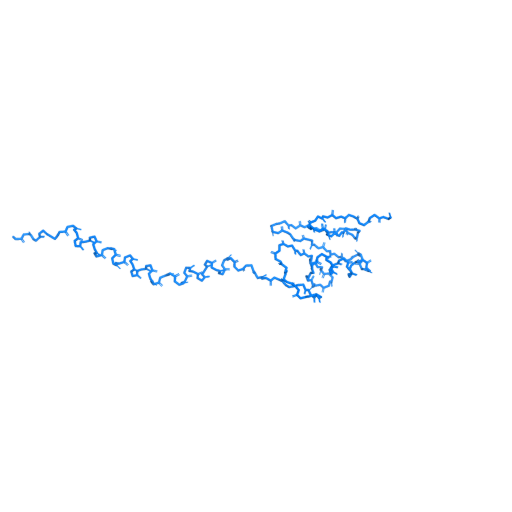VVVLPTFIWIDGDPDIDTAHSQWGDDPNDTDGNDD

Nearest PDB structures (foldseek):
  4ez4-assembly2_B  TM=6.027E-01  e=1.794E+00  Mus musculus
  4ez4-assembly1_A  TM=6.006E-01  e=2.155E+00  Mus musculus
  4eyu-assembly2_B  TM=5.835E-01  e=2.027E+00  Mus musculus
  4fjc-assembly1_A  TM=3.967E-01  e=1.588E+00  Saccharomyces cerevisiae S288C
  4fjc-assembly1_E  TM=4.113E-01  e=3.970E+00  Saccharomyces cerevisiae S288C

Solvent-accessible surface area (backbone atoms only — not comparable to full-atom values): 6431 Å² total; per-residue (Å²): 138,82,82,80,77,53,70,66,60,58,51,55,50,53,53,52,52,51,51,50,55,47,66,70,44,48,62,62,51,50,49,51,51,49,60,76,63,55,70,78,76,43,54,17,72,83,77,66,46,77,42,85,61,48,39,34,39,27,71,79,76,71,44,41,24,40,50,69,59,42,49,69,56,34,73,81,45,34,85,50,56,31,35,40,38,43,85,94,47,72,45,78,45,54,57,53,42,42,52,56,97,89,39,85,40,70,66,75,132

pLDDT: mean 86.34, std 13.14, range [39.81, 96.75]

Mean predicted aligned error: 12.34 Å

Radius of gyration: 26.89 Å; Cα contacts (8 Å, |Δi|>4): 121; chains: 1; bounding box: 64×21×77 Å